Protein AF-A0A1F5X4L4-F1 (afdb_monomer_lite)

Foldseek 3Di:
DDLVVVLVVLVVLLVVLVVVLVVCVVVVHDSPVSVVVNVVSVVVVPVSDPDPPPVVVVPPVPPVPPPD

Structure (mmCIF, N/CA/C/O backbone):
data_AF-A0A1F5X4L4-F1
#
_entry.id   AF-A0A1F5X4L4-F1
#
loop_
_atom_site.group_PDB
_atom_site.id
_atom_site.type_symbol
_atom_site.label_atom_id
_atom_site.label_alt_id
_atom_site.label_comp_id
_atom_site.label_asym_id
_atom_site.label_entity_id
_atom_site.label_seq_id
_atom_site.pdbx_PDB_ins_code
_atom_site.Cartn_x
_atom_site.Cartn_y
_atom_site.Cartn_z
_atom_site.occupancy
_atom_site.B_iso_or_equiv
_atom_site.auth_seq_id
_atom_site.auth_comp_id
_atom_site.auth_asym_id
_atom_site.auth_atom_id
_atom_site.pdbx_PDB_model_num
ATOM 1 N N . MET A 1 1 ? 9.690 2.078 -21.138 1.00 52.16 1 MET A N 1
ATOM 2 C CA . MET A 1 1 ? 10.176 2.086 -19.740 1.00 52.16 1 MET A CA 1
ATOM 3 C C . MET A 1 1 ? 11.214 0.9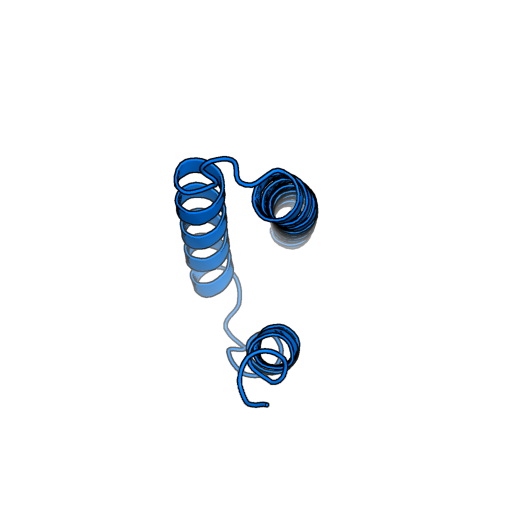94 -19.577 1.00 52.16 1 MET A C 1
ATOM 5 O O . MET A 1 1 ? 10.973 -0.103 -20.063 1.00 52.16 1 MET A O 1
ATOM 9 N N . SER A 1 2 ? 12.360 1.271 -18.951 1.00 74.50 2 SER A N 1
ATOM 10 C C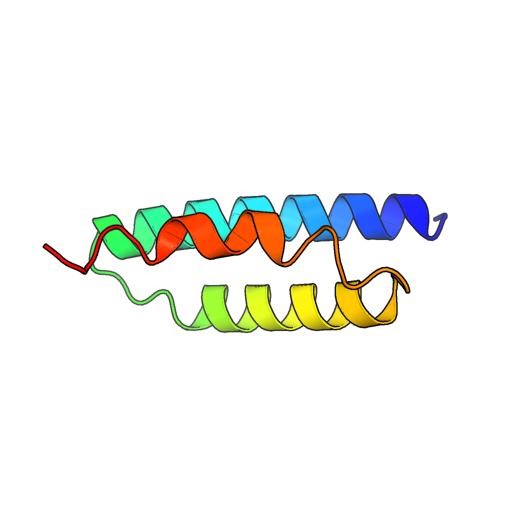A . SER A 1 2 ? 13.328 0.210 -18.642 1.00 74.50 2 SER A CA 1
ATOM 11 C C . SER A 1 2 ? 12.822 -0.641 -17.468 1.00 74.50 2 SER A C 1
ATOM 13 O O . SER A 1 2 ? 12.093 -0.138 -16.609 1.00 74.50 2 SER A O 1
ATOM 15 N N . GLN A 1 3 ? 13.213 -1.918 -17.405 1.00 68.94 3 GLN A N 1
ATOM 16 C CA . GLN A 1 3 ? 12.865 -2.838 -16.304 1.00 68.94 3 GLN A CA 1
ATOM 17 C C . GLN A 1 3 ? 13.192 -2.241 -14.922 1.00 68.94 3 GLN A C 1
ATOM 19 O O . GLN A 1 3 ? 12.443 -2.387 -13.958 1.00 68.94 3 GLN A O 1
ATOM 24 N N . HIS A 1 4 ? 14.279 -1.471 -14.852 1.00 72.06 4 HIS A N 1
ATOM 25 C CA . HIS A 1 4 ? 14.717 -0.779 -13.646 1.00 72.06 4 HIS A CA 1
ATOM 26 C C . HIS A 1 4 ? 13.754 0.333 -13.194 1.00 72.06 4 HIS A C 1
ATOM 28 O O . HIS A 1 4 ? 13.604 0.590 -12.001 1.00 72.06 4 HIS A O 1
ATOM 34 N N . GLN A 1 5 ? 13.072 0.994 -14.130 1.00 75.62 5 GLN A N 1
ATOM 35 C CA . GLN A 1 5 ? 12.115 2.047 -13.803 1.00 75.62 5 GLN A CA 1
ATOM 36 C C . GLN A 1 5 ? 10.773 1.473 -13.343 1.00 75.62 5 GLN A C 1
ATOM 38 O O . GLN A 1 5 ? 10.209 1.970 -12.373 1.00 75.62 5 GLN A O 1
ATOM 43 N N . ALA A 1 6 ? 10.317 0.377 -13.959 1.00 77.81 6 ALA A N 1
ATOM 44 C CA . ALA A 1 6 ? 9.150 -0.369 -13.483 1.00 77.81 6 ALA A CA 1
ATOM 45 C C . ALA A 1 6 ? 9.359 -0.881 -12.047 1.00 77.81 6 ALA A C 1
ATOM 47 O O . ALA A 1 6 ? 8.475 -0.765 -11.202 1.00 77.81 6 ALA A O 1
ATOM 48 N N . TYR A 1 7 ? 10.565 -1.361 -11.746 1.00 81.44 7 TYR A N 1
ATOM 49 C CA . TYR A 1 7 ? 10.955 -1.793 -10.408 1.00 81.44 7 TYR A CA 1
ATOM 50 C C . TYR A 1 7 ? 10.853 -0.675 -9.359 1.00 81.44 7 TYR A C 1
ATOM 52 O O . TYR A 1 7 ? 10.250 -0.872 -8.305 1.00 81.44 7 TYR A O 1
ATOM 60 N N . LYS A 1 8 ? 11.382 0.520 -9.660 1.00 84.69 8 LYS A N 1
ATOM 61 C CA . LYS A 1 8 ? 11.295 1.679 -8.755 1.00 84.69 8 LYS A CA 1
ATOM 62 C C . LYS A 1 8 ? 9.851 2.084 -8.463 1.00 84.69 8 LYS A C 1
ATOM 64 O O . LYS A 1 8 ? 9.531 2.384 -7.318 1.00 84.69 8 LYS A O 1
ATOM 69 N N . VAL A 1 9 ? 8.986 2.055 -9.478 1.00 88.75 9 VAL A N 1
ATOM 70 C CA . VAL A 1 9 ? 7.558 2.368 -9.315 1.00 88.75 9 VAL A CA 1
ATOM 71 C C . VAL A 1 9 ? 6.881 1.360 -8.384 1.00 88.75 9 VAL A C 1
ATOM 73 O O . VAL A 1 9 ? 6.163 1.761 -7.474 1.00 88.75 9 VAL A O 1
ATOM 76 N N . ILE A 1 10 ? 7.146 0.060 -8.557 1.00 87.94 10 ILE A N 1
ATOM 77 C CA . ILE A 1 10 ? 6.543 -0.981 -7.709 1.00 87.94 10 ILE A CA 1
ATOM 78 C C . ILE A 1 10 ? 7.014 -0.866 -6.252 1.00 87.94 10 ILE A C 1
ATOM 80 O O . ILE A 1 10 ? 6.212 -1.059 -5.340 1.00 87.94 10 ILE A O 1
ATOM 84 N N . ILE A 1 11 ? 8.287 -0.529 -6.020 1.00 88.19 11 ILE A N 1
ATOM 85 C CA . ILE A 1 11 ? 8.800 -0.291 -4.663 1.00 88.19 11 ILE A CA 1
ATOM 86 C C . ILE A 1 11 ? 8.104 0.904 -4.014 1.00 88.19 11 ILE A C 1
ATOM 88 O O . ILE A 1 11 ? 7.665 0.787 -2.874 1.00 88.19 11 ILE A O 1
ATOM 92 N N . GLY A 1 12 ? 7.962 2.020 -4.735 1.00 91.31 12 GLY A N 1
ATOM 93 C CA . GLY A 1 12 ? 7.258 3.192 -4.214 1.00 91.31 12 GLY A CA 1
ATOM 94 C C . GLY A 1 12 ? 5.823 2.860 -3.803 1.00 91.31 12 GLY A C 1
ATOM 95 O O . GLY A 1 12 ? 5.389 3.227 -2.716 1.00 91.31 12 GLY A O 1
ATOM 96 N N . GLU A 1 13 ? 5.116 2.078 -4.620 1.00 92.81 13 GLU A N 1
ATOM 97 C CA . GLU A 1 13 ? 3.753 1.639 -4.308 1.00 92.81 13 GLU A CA 1
ATOM 98 C C . GLU A 1 13 ? 3.692 0.753 -3.053 1.00 92.81 13 GLU A C 1
ATOM 100 O O . GLU A 1 13 ? 2.797 0.900 -2.223 1.00 92.81 13 GLU A O 1
ATOM 105 N N . ILE A 1 14 ? 4.661 -0.149 -2.884 1.00 92.75 14 ILE A N 1
ATOM 106 C CA . ILE A 1 14 ? 4.784 -0.987 -1.685 1.00 92.75 14 ILE A CA 1
ATOM 107 C C . ILE A 1 14 ? 5.003 -0.132 -0.433 1.00 92.75 14 ILE A C 1
ATOM 109 O O . ILE A 1 14 ? 4.371 -0.379 0.594 1.00 92.75 14 ILE A O 1
ATOM 113 N N . GLU A 1 15 ? 5.858 0.886 -0.509 1.00 92.62 15 GLU A N 1
ATOM 114 C CA . GLU A 1 15 ? 6.101 1.795 0.613 1.00 92.62 15 GLU A CA 1
ATOM 115 C C . GLU A 1 15 ? 4.856 2.613 0.978 1.00 92.62 15 GLU A C 1
ATOM 117 O O . GLU A 1 15 ? 4.595 2.824 2.163 1.00 92.62 15 GLU A O 1
ATOM 122 N N . MET A 1 16 ? 4.060 3.040 -0.008 1.00 95.31 16 MET A N 1
ATOM 123 C CA . MET A 1 16 ? 2.784 3.711 0.261 1.00 95.31 16 MET A CA 1
ATOM 124 C C . MET A 1 16 ? 1.776 2.775 0.931 1.00 95.31 16 MET A C 1
ATOM 126 O O . MET A 1 16 ? 1.164 3.163 1.924 1.00 95.31 16 MET A O 1
ATOM 130 N N . LEU A 1 17 ? 1.644 1.540 0.435 1.00 94.44 17 LEU A N 1
ATOM 131 C CA . LEU A 1 17 ? 0.747 0.544 1.026 1.00 94.44 17 LEU A CA 1
ATOM 132 C C . LEU A 1 17 ? 1.122 0.227 2.472 1.00 94.44 17 LEU A C 1
ATOM 134 O O . LEU A 1 17 ? 0.232 0.096 3.303 1.00 94.44 17 LEU A O 1
ATOM 138 N N . ASN A 1 18 ? 2.415 0.154 2.793 1.00 93.12 18 ASN A N 1
ATOM 139 C CA . ASN A 1 18 ? 2.857 -0.050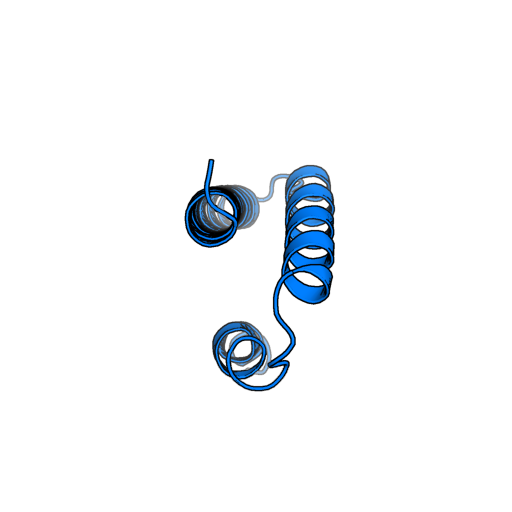 4.173 1.00 93.12 18 ASN A CA 1
ATOM 140 C C . ASN A 1 18 ? 2.410 1.097 5.081 1.00 93.12 18 ASN A C 1
ATOM 142 O O . ASN A 1 18 ? 1.811 0.847 6.120 1.00 93.12 18 ASN A O 1
ATOM 146 N N . LYS A 1 19 ? 2.606 2.351 4.656 1.00 96.06 19 LYS A N 1
ATOM 147 C CA . LYS A 1 19 ? 2.140 3.515 5.427 1.00 96.06 19 LYS A CA 1
ATOM 148 C C . LYS A 1 19 ? 0.626 3.497 5.630 1.00 96.06 19 LYS A C 1
ATOM 150 O O . LYS A 1 19 ? 0.144 3.852 6.702 1.00 96.06 19 LYS A O 1
ATOM 155 N N . GLU A 1 20 ? -0.133 3.098 4.613 1.00 96.44 20 GLU A N 1
ATOM 156 C CA . GLU A 1 20 ? -1.587 2.994 4.720 1.00 96.44 20 GLU A CA 1
ATOM 157 C C . GLU A 1 20 ? -2.012 1.883 5.688 1.00 96.44 20 GLU A C 1
ATOM 159 O O . GLU A 1 20 ? -2.865 2.115 6.546 1.00 96.44 20 GLU A O 1
ATOM 164 N N . ILE A 1 21 ? -1.387 0.707 5.594 1.00 94.69 21 ILE A N 1
ATOM 165 C CA . ILE A 1 21 ? -1.616 -0.417 6.506 1.00 94.69 21 ILE A CA 1
ATOM 166 C C . ILE A 1 21 ? -1.313 0.001 7.944 1.00 94.69 21 ILE A C 1
ATOM 168 O O . ILE A 1 21 ? -2.160 -0.206 8.809 1.00 94.69 21 ILE A O 1
ATOM 172 N N . ASP A 1 22 ? -0.175 0.649 8.192 1.00 95.88 22 ASP A N 1
ATOM 173 C CA . ASP A 1 22 ? 0.210 1.122 9.525 1.00 95.88 22 ASP A CA 1
ATOM 174 C C . ASP A 1 22 ? -0.851 2.069 10.097 1.00 95.88 22 ASP A C 1
ATOM 176 O O . ASP A 1 22 ? -1.323 1.894 11.222 1.00 95.88 22 ASP A O 1
ATOM 180 N N . MET A 1 23 ? -1.311 3.034 9.296 1.00 97.25 23 MET A N 1
ATOM 181 C CA . MET A 1 23 ? -2.366 3.955 9.720 1.00 97.25 23 MET A CA 1
ATOM 182 C C . MET A 1 23 ? -3.696 3.247 9.983 1.00 97.25 23 MET A C 1
ATOM 184 O O . MET A 1 23 ? -4.421 3.635 10.902 1.00 97.25 23 MET A O 1
ATOM 188 N N . LYS A 1 24 ? -4.042 2.226 9.194 1.00 96.19 24 LYS A N 1
ATOM 189 C CA . LYS A 1 24 ? -5.254 1.430 9.409 1.00 96.19 24 LYS A CA 1
ATOM 190 C C . LYS A 1 24 ? -5.146 0.568 10.665 1.00 96.19 24 LYS A C 1
ATOM 192 O O . LYS A 1 24 ? -6.113 0.529 11.418 1.00 96.19 24 LYS A O 1
ATOM 197 N N . ILE A 1 25 ? -3.982 -0.016 10.948 1.00 95.38 25 ILE A N 1
ATOM 198 C CA . ILE A 1 25 ? -3.705 -0.746 12.193 1.00 95.38 25 ILE A CA 1
ATOM 199 C C . ILE A 1 25 ? -3.881 0.181 13.399 1.00 95.38 25 ILE A C 1
ATOM 201 O O . ILE A 1 25 ? -4.642 -0.149 14.305 1.00 95.38 25 ILE A O 1
ATOM 205 N N . ILE A 1 26 ? -3.259 1.367 13.382 1.00 95.75 26 ILE A N 1
ATOM 206 C CA . ILE A 1 26 ? -3.373 2.359 14.468 1.00 95.75 26 ILE A CA 1
ATOM 207 C C . ILE A 1 26 ? -4.836 2.753 14.710 1.00 95.75 26 ILE A C 1
ATOM 209 O O . ILE A 1 26 ? -5.260 2.918 15.850 1.00 95.75 26 ILE A O 1
ATOM 213 N N . LYS A 1 27 ? -5.623 2.893 13.639 1.00 96.69 27 LYS A N 1
ATOM 214 C CA . LYS A 1 27 ? -7.047 3.248 13.713 1.00 96.69 27 LYS A CA 1
ATOM 215 C C . LYS A 1 27 ? -7.972 2.058 14.004 1.00 96.69 27 LYS A C 1
ATOM 217 O O . LYS A 1 27 ? -9.178 2.266 14.100 1.00 96.69 27 LYS A O 1
ATOM 222 N N . GLY A 1 28 ? -7.453 0.831 14.094 1.00 95.12 28 GLY A N 1
ATOM 223 C CA . GLY A 1 28 ? -8.264 -0.383 14.237 1.00 95.12 28 GLY A CA 1
ATOM 224 C C . GLY A 1 28 ? -9.160 -0.683 13.026 1.00 95.12 28 GLY A C 1
ATOM 225 O O . GLY A 1 28 ? -10.190 -1.337 13.162 1.00 95.12 28 GLY A O 1
ATOM 226 N N . LEU A 1 29 ? -8.802 -0.182 11.842 1.00 96.88 29 LEU A N 1
ATOM 227 C CA . LEU A 1 29 ? -9.535 -0.393 10.595 1.00 96.88 29 LEU A CA 1
ATOM 228 C C . LEU A 1 29 ? -9.021 -1.632 9.857 1.00 96.88 29 LEU A C 1
ATOM 230 O O . LEU A 1 29 ? -7.843 -1.983 9.926 1.00 96.88 29 LEU A O 1
ATOM 234 N N . SER A 1 30 ? -9.900 -2.266 9.079 1.00 96.31 30 SER A N 1
ATOM 235 C CA . SER A 1 30 ? -9.505 -3.382 8.216 1.00 96.31 30 SER A CA 1
ATOM 236 C C . SER A 1 30 ? -8.517 -2.925 7.142 1.00 96.31 30 SER A C 1
ATOM 238 O O . SER A 1 30 ? -8.802 -2.003 6.380 1.00 96.31 30 SER A O 1
ATOM 240 N N . TYR A 1 31 ? -7.382 -3.618 7.061 1.00 95.88 31 TYR A N 1
ATOM 241 C CA . TYR A 1 31 ? -6.290 -3.391 6.106 1.00 95.88 31 TYR A CA 1
ATOM 242 C C . TYR A 1 31 ? -6.089 -4.593 5.154 1.00 95.88 31 TYR A C 1
ATOM 244 O O . TYR A 1 31 ? -5.025 -4.803 4.558 1.00 95.88 31 TYR A O 1
ATOM 252 N N . ALA A 1 32 ? -7.109 -5.456 5.048 1.00 95.69 32 ALA A N 1
ATOM 253 C CA . ALA A 1 32 ? -7.039 -6.725 4.322 1.00 95.69 32 ALA A CA 1
ATOM 254 C C . ALA A 1 32 ? -6.868 -6.545 2.805 1.00 95.69 32 ALA A C 1
ATOM 256 O O . ALA A 1 32 ? -6.295 -7.405 2.130 1.00 95.69 32 ALA A O 1
ATOM 257 N N . GLU A 1 33 ? -7.389 -5.453 2.252 1.00 95.12 33 GLU A N 1
ATOM 258 C CA . GLU A 1 33 ? -7.269 -5.136 0.831 1.00 95.12 33 GLU A CA 1
ATOM 259 C C . GLU A 1 33 ? -5.861 -4.649 0.484 1.00 95.12 33 GLU A C 1
ATOM 261 O O . GLU A 1 33 ? -5.224 -5.197 -0.421 1.00 95.12 33 GLU A O 1
ATOM 266 N N . GLU A 1 34 ? -5.321 -3.721 1.274 1.00 95.88 34 GLU A N 1
ATOM 267 C CA . GLU A 1 34 ? -3.969 -3.186 1.100 1.00 95.88 34 GLU A CA 1
ATOM 268 C C . GLU A 1 34 ? -2.933 -4.297 1.258 1.00 95.88 34 GLU A C 1
ATOM 270 O O . GLU A 1 34 ? -2.003 -4.405 0.461 1.00 95.88 34 GLU A O 1
ATOM 275 N N . SER A 1 35 ? -3.159 -5.208 2.207 1.00 92.56 35 SER A N 1
ATOM 276 C CA . SER A 1 35 ? -2.334 -6.403 2.413 1.00 92.56 35 SER A CA 1
ATOM 277 C C . SER A 1 35 ? -2.311 -7.324 1.193 1.00 92.56 35 SER A C 1
ATOM 279 O O . SER A 1 35 ? -1.248 -7.802 0.781 1.00 92.56 35 SER A O 1
ATOM 281 N N . ARG A 1 36 ? -3.476 -7.579 0.577 1.00 95.62 36 ARG A N 1
ATOM 282 C CA . ARG A 1 36 ? -3.576 -8.386 -0.652 1.00 95.62 36 ARG A CA 1
ATOM 283 C C . ARG A 1 36 ? -2.853 -7.711 -1.813 1.00 95.62 36 ARG A C 1
ATOM 285 O O . ARG A 1 36 ? -2.122 -8.376 -2.557 1.00 95.62 36 ARG A O 1
ATOM 292 N N . ARG A 1 37 ? -3.015 -6.395 -1.951 1.00 94.25 37 ARG A N 1
ATOM 293 C CA . ARG A 1 37 ? -2.357 -5.597 -2.990 1.00 94.25 37 ARG A CA 1
ATOM 294 C C . ARG A 1 37 ? -0.840 -5.592 -2.807 1.00 94.25 37 ARG A C 1
ATOM 296 O O . ARG A 1 37 ? -0.116 -5.910 -3.750 1.00 94.25 37 ARG A O 1
ATOM 303 N N . HIS A 1 38 ? -0.369 -5.374 -1.583 1.00 94.06 38 HIS A N 1
ATOM 304 C CA . HIS A 1 38 ? 1.042 -5.419 -1.211 1.00 94.06 38 HIS A CA 1
ATOM 305 C C . HIS A 1 38 ? 1.667 -6.783 -1.544 1.00 94.06 38 HIS A C 1
ATOM 307 O O . HIS A 1 38 ? 2.685 -6.860 -2.234 1.00 94.06 38 HIS A O 1
ATOM 313 N N . LYS A 1 39 ? 1.003 -7.884 -1.166 1.00 91.12 39 LYS A N 1
ATOM 314 C CA . LYS A 1 39 ? 1.457 -9.250 -1.481 1.00 91.12 39 LYS A CA 1
ATOM 315 C C . LYS A 1 39 ? 1.532 -9.513 -2.989 1.00 91.12 39 LYS A C 1
ATOM 317 O O . LYS A 1 39 ? 2.461 -10.173 -3.454 1.00 91.12 39 LYS A O 1
ATOM 322 N N . THR A 1 40 ? 0.582 -8.980 -3.756 1.00 93.31 40 THR A N 1
ATOM 323 C CA . THR A 1 40 ? 0.560 -9.106 -5.221 1.00 93.31 40 THR A CA 1
ATOM 324 C C . THR A 1 40 ? 1.738 -8.370 -5.863 1.00 93.31 40 THR A C 1
ATOM 326 O O . THR A 1 40 ? 2.395 -8.912 -6.752 1.00 93.31 40 THR A O 1
ATOM 329 N N . LEU A 1 41 ? 2.053 -7.159 -5.398 1.00 90.62 41 LEU A N 1
ATOM 330 C CA . LEU A 1 41 ? 3.198 -6.382 -5.884 1.00 90.62 41 LEU A CA 1
ATOM 331 C C . LEU A 1 41 ? 4.534 -7.039 -5.521 1.00 90.62 41 LEU A C 1
ATOM 333 O O . LEU A 1 41 ? 5.425 -7.123 -6.365 1.00 90.62 41 LEU A O 1
ATOM 337 N N . LEU A 1 42 ? 4.643 -7.600 -4.315 1.00 87.56 42 LEU A N 1
ATOM 338 C CA . LEU A 1 42 ? 5.801 -8.398 -3.911 1.00 87.56 42 LEU A CA 1
ATOM 339 C C . LEU A 1 42 ? 6.002 -9.630 -4.797 1.00 87.56 42 LEU A C 1
ATOM 341 O O . LEU A 1 42 ? 7.132 -9.932 -5.177 1.00 87.56 42 LEU A O 1
ATOM 345 N N . ALA A 1 43 ? 4.930 -10.341 -5.155 1.00 87.69 43 ALA A N 1
ATOM 346 C CA . ALA A 1 43 ? 5.027 -11.475 -6.072 1.00 87.69 43 ALA A CA 1
ATOM 347 C C . ALA A 1 43 ? 5.573 -11.035 -7.440 1.00 87.69 43 ALA A C 1
ATOM 349 O O . ALA A 1 43 ? 6.481 -11.670 -7.971 1.00 87.69 43 ALA A O 1
ATOM 350 N N . A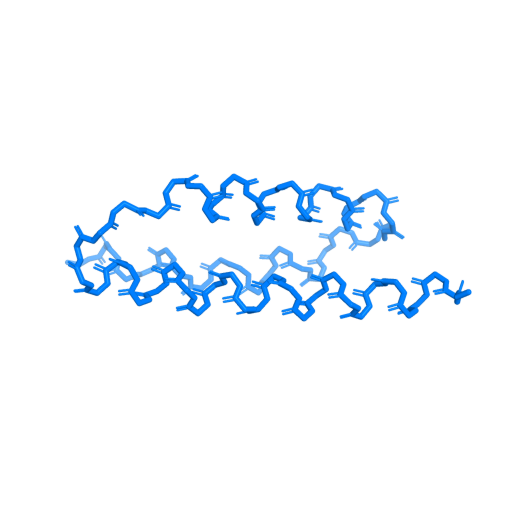RG A 1 44 ? 5.098 -9.899 -7.969 1.00 85.94 44 ARG A N 1
ATOM 351 C CA . ARG A 1 44 ? 5.600 -9.322 -9.229 1.00 85.94 44 ARG A CA 1
ATOM 352 C C . ARG A 1 44 ? 7.079 -8.944 -9.146 1.00 85.94 44 ARG A C 1
ATOM 354 O O . ARG A 1 44 ? 7.822 -9.248 -10.074 1.00 85.94 44 ARG A O 1
ATOM 361 N N . LEU A 1 45 ? 7.526 -8.361 -8.030 1.00 82.75 45 LEU A N 1
ATOM 362 C CA . LEU A 1 45 ? 8.947 -8.071 -7.807 1.00 82.75 45 LEU A CA 1
ATOM 363 C C . LEU A 1 45 ? 9.798 -9.340 -7.788 1.00 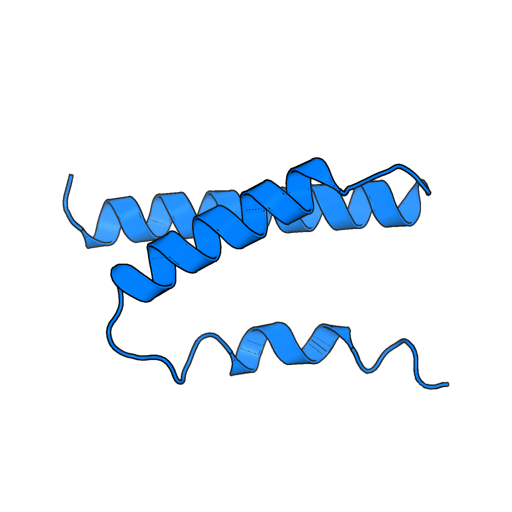82.75 45 LEU A C 1
ATOM 365 O O . LEU A 1 45 ? 10.836 -9.378 -8.435 1.00 82.75 45 LEU A O 1
ATOM 369 N N . ARG A 1 46 ? 9.343 -10.399 -7.110 1.00 77.38 46 ARG A N 1
ATOM 370 C CA . ARG A 1 46 ? 10.076 -11.675 -7.032 1.00 77.38 46 ARG A CA 1
ATOM 371 C C . ARG A 1 46 ? 10.291 -12.341 -8.388 1.00 77.38 46 ARG A C 1
ATOM 373 O O . ARG A 1 46 ? 11.254 -13.083 -8.537 1.00 77.38 46 ARG A O 1
ATOM 380 N N . HIS A 1 47 ? 9.405 -12.110 -9.352 1.00 72.50 47 HIS A N 1
ATOM 381 C CA . HIS A 1 47 ? 9.594 -12.585 -10.723 1.00 72.50 47 HIS A CA 1
ATOM 382 C C . HIS A 1 47 ? 10.499 -11.663 -11.554 1.00 72.50 47 HIS A C 1
ATOM 384 O O . HIS A 1 47 ? 11.062 -12.110 -12.548 1.00 72.50 47 HIS A O 1
ATOM 390 N N . ALA A 1 48 ? 10.660 -10.401 -11.147 1.00 69.38 48 ALA A N 1
ATOM 391 C CA . ALA A 1 48 ? 11.469 -9.405 -11.844 1.00 69.38 48 ALA A CA 1
ATOM 392 C C . ALA A 1 48 ? 12.940 -9.357 -11.378 1.00 69.38 48 ALA A C 1
ATOM 394 O O . ALA A 1 48 ? 13.792 -8.904 -12.140 1.00 69.38 48 ALA A O 1
ATOM 395 N N . THR A 1 49 ? 13.267 -9.822 -10.164 1.00 61.44 49 THR A N 1
ATOM 396 C CA . THR A 1 49 ? 14.645 -9.862 -9.635 1.00 61.44 49 THR A CA 1
ATOM 397 C C . THR A 1 49 ? 15.109 -11.288 -9.287 1.00 61.44 49 THR A C 1
ATOM 399 O O . THR A 1 49 ? 14.456 -11.963 -8.493 1.00 61.44 49 THR A O 1
ATOM 402 N N . PRO A 1 50 ? 16.266 -11.758 -9.806 1.00 56.62 50 PRO A N 1
ATOM 403 C CA . PRO A 1 50 ? 16.805 -13.088 -9.485 1.00 56.62 50 PRO A CA 1
ATOM 404 C C . PRO A 1 50 ? 17.350 -13.231 -8.053 1.00 56.62 50 PRO A C 1
ATOM 406 O O . PRO A 1 50 ? 17.438 -14.345 -7.536 1.00 56.62 50 PRO A O 1
ATOM 409 N N . ASP A 1 51 ? 17.727 -12.127 -7.398 1.00 56.53 51 ASP A N 1
ATOM 410 C CA . ASP A 1 51 ? 18.444 -12.170 -6.119 1.00 56.53 51 ASP A CA 1
ATOM 411 C C . ASP A 1 51 ? 17.484 -12.129 -4.916 1.00 56.53 51 ASP A C 1
ATOM 413 O O . ASP A 1 51 ? 17.021 -11.080 -4.458 1.00 56.53 51 ASP A O 1
ATOM 417 N N . ARG A 1 52 ? 17.140 -13.323 -4.421 1.00 55.19 52 ARG A N 1
ATOM 418 C CA . ARG A 1 52 ? 16.200 -13.552 -3.310 1.00 55.19 52 ARG A CA 1
ATOM 419 C C . ARG A 1 52 ? 16.691 -13.054 -1.942 1.00 55.19 52 ARG A C 1
ATOM 421 O O . ARG A 1 52 ? 15.883 -13.002 -1.017 1.00 55.19 52 ARG A O 1
ATOM 428 N N . SER A 1 53 ? 17.977 -12.748 -1.769 1.00 55.50 53 SER A N 1
ATOM 429 C CA . SER A 1 53 ? 18.596 -12.668 -0.435 1.00 55.50 53 SER A CA 1
ATOM 430 C C . SER A 1 53 ? 18.428 -11.305 0.247 1.00 55.50 53 SER A C 1
ATOM 432 O O . SER A 1 53 ? 18.235 -11.220 1.462 1.00 55.50 53 SER A O 1
ATOM 434 N N . TRP A 1 54 ? 18.450 -10.218 -0.526 1.00 54.94 54 TRP A N 1
ATOM 435 C CA . TRP A 1 54 ? 18.550 -8.867 0.037 1.00 54.94 54 TRP A CA 1
ATOM 436 C C . TRP A 1 54 ? 17.224 -8.325 0.605 1.00 54.94 54 TRP A C 1
ATOM 438 O O . TRP A 1 54 ? 17.215 -7.654 1.635 1.00 54.94 54 TRP A O 1
ATOM 448 N N . TRP A 1 55 ? 16.084 -8.671 -0.007 1.00 56.28 55 TRP A N 1
ATOM 449 C CA . TRP A 1 55 ? 14.771 -8.119 0.364 1.00 56.28 55 TRP A CA 1
ATOM 450 C C . TRP A 1 55 ? 14.116 -8.789 1.578 1.00 56.28 55 TRP A C 1
ATOM 452 O O . TRP A 1 55 ? 13.484 -8.105 2.385 1.00 56.28 55 TRP A O 1
ATOM 462 N N . PHE A 1 56 ? 14.301 -10.101 1.769 1.00 56.31 56 PHE A N 1
ATOM 463 C CA . PHE A 1 56 ? 13.756 -10.796 2.943 1.00 56.31 56 PHE A CA 1
ATOM 464 C C . PHE A 1 56 ? 14.376 -10.285 4.251 1.00 56.31 56 PHE A C 1
ATOM 466 O O . PHE A 1 56 ? 13.655 -10.135 5.235 1.00 56.31 56 PHE A O 1
ATOM 473 N N . LYS A 1 57 ? 15.662 -9.898 4.254 1.00 56.34 57 LYS A N 1
ATOM 474 C CA . LYS A 1 57 ? 16.342 -9.374 5.453 1.00 56.34 57 LYS A CA 1
ATOM 475 C C . LYS A 1 57 ? 15.752 -8.065 5.993 1.00 56.34 57 LYS A C 1
ATOM 477 O O . LYS A 1 57 ? 15.858 -7.822 7.187 1.00 56.34 57 LYS A O 1
ATOM 482 N N . ARG A 1 58 ? 15.108 -7.236 5.160 1.00 58.09 58 ARG A N 1
ATOM 483 C CA . ARG A 1 58 ? 14.544 -5.941 5.596 1.00 58.09 58 ARG A CA 1
ATOM 484 C C . ARG A 1 58 ? 13.140 -6.060 6.200 1.00 58.09 58 ARG A C 1
ATOM 486 O O . ARG A 1 58 ? 12.769 -5.244 7.034 1.00 58.09 58 ARG A O 1
ATOM 493 N N . SER A 1 59 ? 12.379 -7.084 5.811 1.00 55.78 59 SER A N 1
ATOM 494 C CA . SER A 1 59 ? 10.982 -7.279 6.244 1.00 55.78 59 SER A CA 1
ATOM 495 C C . SER A 1 59 ? 10.813 -8.027 7.575 1.00 55.78 59 SER A C 1
ATOM 497 O O . SER A 1 59 ? 9.729 -8.004 8.150 1.00 55.78 59 SER A O 1
ATOM 499 N N . ILE A 1 60 ? 11.871 -8.661 8.097 1.00 54.97 60 ILE A N 1
ATOM 500 C CA . ILE A 1 60 ? 11.793 -9.492 9.315 1.00 54.97 60 ILE A CA 1
ATOM 501 C C . ILE A 1 60 ? 11.867 -8.656 10.615 1.00 54.97 60 ILE A C 1
ATOM 503 O O . ILE A 1 60 ? 11.538 -9.154 11.686 1.00 54.97 60 ILE A O 1
ATOM 507 N N . ASN A 1 61 ? 12.168 -7.355 10.544 1.00 52.75 61 ASN A N 1
ATOM 508 C CA . ASN A 1 61 ? 12.252 -6.494 11.736 1.00 52.75 61 ASN A CA 1
ATOM 509 C C . ASN A 1 61 ? 10.895 -6.056 12.332 1.00 52.75 61 ASN A C 1
ATOM 511 O O . ASN A 1 61 ? 10.891 -5.315 13.307 1.00 52.75 61 ASN A O 1
ATOM 515 N N . LEU A 1 62 ? 9.751 -6.487 11.786 1.00 53.75 62 LEU A N 1
ATOM 516 C CA . LEU A 1 62 ? 8.421 -6.080 12.279 1.00 53.75 62 LEU A CA 1
ATOM 517 C C . LEU A 1 62 ? 7.721 -7.128 13.163 1.00 53.75 62 LEU A C 1
ATOM 519 O O . LEU A 1 62 ? 6.689 -6.826 13.751 1.00 53.75 62 LEU A O 1
ATOM 523 N N . ILE A 1 63 ? 8.267 -8.343 13.297 1.00 52.66 63 ILE A N 1
ATOM 524 C CA . ILE A 1 63 ? 7.644 -9.410 14.111 1.00 52.66 63 ILE A CA 1
ATOM 525 C C . ILE A 1 63 ? 8.198 -9.442 15.550 1.00 52.66 63 ILE A C 1
ATOM 527 O O . ILE A 1 63 ? 7.577 -10.024 16.435 1.00 52.66 63 ILE A O 1
ATOM 531 N N . SER A 1 64 ? 9.306 -8.754 15.851 1.00 47.59 64 SER A N 1
ATOM 532 C CA . SER A 1 64 ? 9.897 -8.770 17.201 1.00 47.59 64 SER A CA 1
ATOM 533 C C . SER A 1 64 ? 9.178 -7.893 18.237 1.00 47.59 64 SER A C 1
ATOM 535 O O . SER A 1 64 ? 9.626 -7.842 19.375 1.00 47.59 64 SER A O 1
ATOM 537 N N . ALA A 1 65 ? 8.092 -7.200 17.876 1.00 54.38 65 ALA A N 1
ATOM 538 C CA . ALA A 1 65 ? 7.358 -6.311 18.785 1.00 54.38 65 ALA A CA 1
ATOM 539 C C . ALA A 1 65 ? 6.087 -6.935 19.400 1.00 54.38 65 ALA A C 1
ATOM 541 O O . ALA A 1 65 ? 5.398 -6.263 20.158 1.00 54.38 65 ALA A O 1
ATOM 542 N N . LEU A 1 66 ? 5.767 -8.199 19.086 1.00 55.31 66 LEU A N 1
ATOM 543 C CA . LEU A 1 66 ? 4.615 -8.925 19.656 1.00 55.31 66 LEU A CA 1
ATOM 544 C C . LEU A 1 66 ? 5.020 -10.107 20.556 1.00 55.31 66 LEU A C 1
ATOM 546 O O . LEU A 1 66 ? 4.179 -10.925 20.918 1.00 55.31 66 LEU A O 1
ATOM 550 N N . VAL A 1 67 ? 6.301 -10.200 20.923 1.00 47.25 67 VAL A N 1
ATOM 551 C CA . VAL A 1 67 ? 6.799 -11.123 21.953 1.00 47.25 67 VAL A CA 1
ATOM 552 C C . VAL A 1 67 ? 7.386 -10.288 23.090 1.00 47.25 67 VAL A C 1
ATOM 554 O O . VAL A 1 67 ? 8.602 -10.196 23.232 1.00 47.25 67 VAL A O 1
ATOM 557 N N . PHE A 1 68 ? 6.513 -9.619 23.842 1.00 42.03 68 PHE A N 1
ATOM 558 C CA . PHE A 1 68 ? 6.714 -9.259 25.246 1.00 42.03 68 PHE A CA 1
ATOM 559 C C . PHE A 1 68 ? 5.366 -8.932 25.891 1.00 42.03 68 PHE A C 1
ATOM 561 O O . P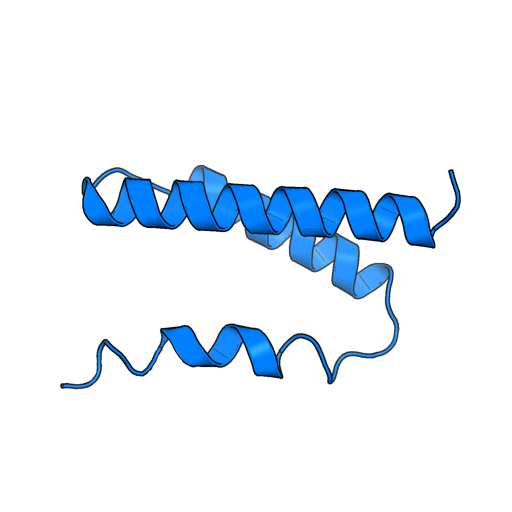HE A 1 68 ? 4.533 -8.303 25.198 1.00 42.03 68 PHE A O 1
#

pLDDT: mean 78.5, std 17.83, range [42.03, 97.25]

Sequence (68 aa):
MSQHQAYKVIIGEIEMLNKEIDMKIIKGLSYAEESRRHKTLLARLRHATPDRSWWFKRSINLISALVF

Secondary structure (DSSP, 8-state):
--HHHHHHHHHHHHHHHHHHHHHHHHTT---HHHHHHHHHHHHHHHHH-S--HHHHHHHGGGSTTS--

Organism: NCBI:txid1798348

Radius of gyration: 13.67 Å; chains: 1; bounding box: 28×18×45 Å